Protein AF-Q7NUC3-F1 (afdb_monomer_lite)

pLDDT: mean 87.96, std 6.41, range [60.41, 96.62]

InterPro domains:
  IPR045351 Domain of unknown function DUF6531 [PF20148] (40-72)

Sequence (126 aa):
MVAVVAGTGLGLRNGSLAALGASGQLGAAAFGRGGERVYVNAGNGNLILQHQDEFLAGGLPLGLIRTYNSQGLSGALNTAGSSVHRLAEDSSDTLYAYDAARGLYVSQRSDSGADDTLRGDAQGWT

Structure (mmCIF, N/CA/C/O backbone):
data_AF-Q7NUC3-F1
#
_entry.id   AF-Q7NUC3-F1
#
loop_
_atom_site.group_PDB
_atom_site.id
_atom_site.type_symbol
_atom_site.label_atom_id
_atom_site.label_alt_id
_atom_site.label_comp_id
_atom_site.label_asym_id
_atom_site.label_entity_id
_atom_site.label_seq_id
_atom_site.pdbx_PDB_ins_code
_atom_site.Cartn_x
_atom_site.Cartn_y
_atom_site.Cartn_z
_atom_site.occupancy
_atom_site.B_iso_or_equiv
_atom_site.auth_seq_id
_atom_site.auth_comp_id
_atom_site.auth_asym_id
_atom_site.auth_atom_id
_atom_site.pdbx_PDB_model_num
ATOM 1 N N . MET A 1 1 ? 9.881 -16.671 -10.751 1.00 78.44 1 MET A N 1
ATOM 2 C CA . MET A 1 1 ? 10.941 -16.071 -9.922 1.00 78.44 1 MET A CA 1
ATOM 3 C C . MET A 1 1 ? 10.474 -14.741 -9.354 1.00 78.44 1 MET A C 1
ATOM 5 O O . MET A 1 1 ? 9.562 -14.127 -9.893 1.00 78.44 1 MET A O 1
ATOM 9 N N . VAL A 1 2 ? 11.068 -14.364 -8.225 1.00 87.44 2 VAL A N 1
ATOM 10 C CA . VAL A 1 2 ? 10.822 -13.119 -7.489 1.00 87.44 2 VAL A CA 1
ATOM 11 C C . VAL A 1 2 ? 12.043 -12.219 -7.675 1.00 87.44 2 VAL A C 1
ATOM 13 O O . VAL A 1 2 ? 13.160 -12.732 -7.775 1.00 87.44 2 VAL A O 1
ATOM 16 N N . ALA A 1 3 ? 11.841 -10.903 -7.710 1.00 89.81 3 ALA A N 1
ATOM 17 C CA . ALA A 1 3 ? 12.922 -9.932 -7.580 1.00 89.81 3 ALA A CA 1
ATOM 18 C C . ALA A 1 3 ? 12.988 -9.383 -6.154 1.00 89.81 3 ALA A C 1
ATOM 20 O O . ALA A 1 3 ? 11.968 -9.031 -5.564 1.00 89.81 3 ALA A O 1
ATOM 21 N N . VAL A 1 4 ? 14.193 -9.269 -5.613 1.00 91.75 4 VAL A N 1
ATOM 22 C CA . VAL A 1 4 ? 14.434 -8.618 -4.326 1.00 91.75 4 VAL A CA 1
ATOM 23 C C . VAL A 1 4 ? 14.965 -7.219 -4.578 1.00 91.75 4 VAL A C 1
ATOM 25 O O . VAL A 1 4 ? 15.916 -7.037 -5.336 1.00 91.75 4 VAL A O 1
ATOM 28 N N . VAL A 1 5 ? 14.347 -6.237 -3.939 1.00 93.19 5 VAL A N 1
ATOM 29 C CA . VAL A 1 5 ? 14.722 -4.822 -3.993 1.00 93.19 5 VAL A CA 1
ATOM 30 C C . VAL A 1 5 ? 14.974 -4.318 -2.576 1.00 93.19 5 VAL A C 1
ATOM 32 O O . VAL A 1 5 ? 14.622 -4.985 -1.606 1.00 93.19 5 VAL A O 1
ATOM 35 N N . ALA A 1 6 ? 15.576 -3.145 -2.436 1.00 91.12 6 ALA A N 1
ATOM 36 C CA . ALA A 1 6 ? 15.729 -2.476 -1.151 1.00 91.12 6 ALA A CA 1
ATOM 37 C C . ALA A 1 6 ? 15.196 -1.047 -1.247 1.00 91.12 6 ALA A C 1
ATOM 39 O O . ALA A 1 6 ? 15.448 -0.343 -2.223 1.00 91.12 6 ALA A O 1
ATOM 40 N N . GLY A 1 7 ? 14.461 -0.609 -0.236 1.00 87.25 7 GLY A N 1
ATOM 41 C CA . GLY A 1 7 ? 13.929 0.745 -0.148 1.00 87.25 7 GLY A CA 1
ATOM 42 C C . GLY A 1 7 ? 13.166 0.938 1.151 1.00 87.25 7 GLY A C 1
ATOM 43 O O . GLY A 1 7 ? 12.880 -0.024 1.862 1.00 87.25 7 GLY A O 1
ATOM 44 N N . THR A 1 8 ? 12.820 2.179 1.461 1.00 84.69 8 THR A N 1
ATOM 45 C CA . THR A 1 8 ? 12.089 2.520 2.691 1.00 84.69 8 THR A CA 1
ATOM 46 C C . THR A 1 8 ? 10.584 2.659 2.463 1.00 84.69 8 THR A C 1
ATOM 48 O O . THR A 1 8 ? 9.813 2.520 3.406 1.00 84.69 8 THR A O 1
ATOM 51 N N . GLY A 1 9 ? 10.156 2.898 1.220 1.00 83.25 9 GLY A N 1
ATOM 52 C CA . GLY A 1 9 ? 8.754 3.111 0.871 1.00 83.25 9 GLY A CA 1
ATOM 53 C C . GLY A 1 9 ? 7.955 1.837 0.587 1.00 83.25 9 GLY A C 1
ATOM 54 O O . GLY A 1 9 ? 8.486 0.729 0.465 1.00 83.25 9 GLY A O 1
ATOM 55 N N . LEU A 1 10 ? 6.647 2.033 0.419 1.00 84.69 10 LEU A N 1
ATOM 56 C CA . LEU A 1 10 ? 5.691 0.986 0.054 1.00 84.69 10 LEU A CA 1
ATOM 57 C C . LEU A 1 10 ? 5.665 0.700 -1.455 1.00 84.69 10 LEU A C 1
ATOM 59 O O . LEU A 1 10 ? 5.172 -0.342 -1.865 1.00 84.69 10 LEU A O 1
ATOM 63 N N . GLY A 1 11 ? 6.182 1.600 -2.293 1.00 84.38 11 GLY A N 1
ATOM 64 C CA . GLY A 1 11 ? 6.204 1.449 -3.750 1.00 84.38 11 GLY A CA 1
ATOM 65 C C . GLY A 1 11 ? 7.563 1.026 -4.318 1.00 84.38 11 GLY A C 1
ATOM 66 O O . GLY A 1 11 ? 8.588 1.067 -3.645 1.00 84.38 11 GLY A O 1
ATOM 67 N N . LEU A 1 12 ? 7.581 0.696 -5.614 1.00 84.94 12 LEU A N 1
ATOM 68 C CA . LEU A 1 12 ? 8.805 0.350 -6.356 1.00 84.94 12 LEU A CA 1
ATOM 69 C C . LEU A 1 12 ? 9.620 1.572 -6.816 1.00 84.94 12 LEU A C 1
ATOM 71 O O . LEU A 1 12 ? 10.781 1.428 -7.193 1.00 84.94 12 LEU A O 1
ATOM 75 N N . ARG A 1 13 ? 9.015 2.768 -6.798 1.00 84.12 13 ARG A N 1
ATOM 76 C CA . ARG A 1 13 ? 9.623 4.024 -7.274 1.00 84.12 13 ARG A CA 1
ATOM 77 C C . ARG A 1 13 ? 10.649 4.619 -6.303 1.00 84.12 13 ARG A C 1
ATOM 79 O O . ARG A 1 13 ? 11.582 5.271 -6.749 1.00 84.12 13 ARG A O 1
ATOM 86 N N . ASN A 1 14 ? 10.527 4.337 -5.005 1.00 80.25 14 ASN A N 1
ATOM 87 C CA . ASN A 1 14 ? 11.421 4.855 -3.958 1.00 80.25 14 ASN A CA 1
ATOM 88 C C . ASN A 1 14 ? 12.357 3.753 -3.432 1.00 80.25 14 ASN A C 1
ATOM 90 O O . ASN A 1 14 ? 12.551 3.594 -2.226 1.00 80.25 14 ASN A O 1
ATOM 94 N N . GLY A 1 15 ? 12.889 2.940 -4.345 1.00 85.56 15 GLY A N 1
ATOM 95 C CA . GLY A 1 15 ? 13.763 1.815 -4.028 1.00 85.56 15 GLY A CA 1
ATOM 96 C C . GLY A 1 15 ? 14.852 1.606 -5.073 1.00 85.56 15 GLY A C 1
ATOM 97 O O . GLY A 1 15 ? 14.903 2.277 -6.106 1.00 85.56 15 GLY A O 1
ATOM 98 N N . SER A 1 16 ? 15.723 0.638 -4.810 1.00 90.12 16 SER A N 1
ATOM 99 C CA . SER A 1 16 ? 16.888 0.305 -5.630 1.00 90.12 16 SER A CA 1
ATOM 100 C C . SER A 1 16 ? 16.532 0.004 -7.088 1.00 90.12 16 SER A C 1
ATOM 102 O O . SER A 1 16 ? 17.299 0.366 -7.975 1.00 90.12 16 SER A O 1
ATOM 104 N N . LEU A 1 17 ? 15.353 -0.571 -7.357 1.00 88.94 17 LEU A N 1
ATOM 105 C CA . LEU A 1 17 ? 14.860 -0.803 -8.720 1.00 88.94 17 LEU A CA 1
ATOM 106 C C . LEU A 1 17 ? 14.708 0.495 -9.525 1.00 88.94 17 LEU A C 1
ATOM 108 O O . LEU A 1 17 ? 15.052 0.524 -10.701 1.00 88.94 17 LEU A O 1
ATOM 112 N N . ALA A 1 18 ? 14.210 1.567 -8.912 1.00 88.31 18 ALA A N 1
ATOM 113 C CA . ALA A 1 18 ? 14.055 2.849 -9.590 1.00 88.31 18 ALA A CA 1
ATOM 114 C C . ALA A 1 18 ? 15.384 3.605 -9.720 1.00 88.31 18 ALA A C 1
ATOM 116 O O . ALA A 1 18 ? 15.625 4.240 -10.741 1.00 88.31 18 ALA A O 1
ATOM 117 N N . ALA A 1 19 ? 16.256 3.510 -8.711 1.00 89.19 19 ALA A N 1
ATOM 118 C CA . ALA A 1 19 ? 17.538 4.214 -8.697 1.00 89.19 19 ALA A CA 1
ATOM 119 C C . ALA A 1 19 ? 18.600 3.568 -9.605 1.00 89.19 19 ALA A C 1
ATOM 121 O O . ALA A 1 19 ? 19.404 4.269 -10.213 1.00 89.19 19 ALA A O 1
ATOM 122 N N . LEU A 1 20 ? 18.625 2.234 -9.679 1.00 89.25 20 LEU A N 1
ATOM 123 C CA . LEU A 1 20 ? 19.696 1.460 -10.321 1.00 89.25 20 LEU A CA 1
ATOM 124 C C . LEU A 1 20 ? 19.185 0.544 -11.446 1.00 89.25 20 LEU A C 1
ATOM 126 O O . LEU A 1 20 ? 19.965 -0.197 -12.049 1.00 89.25 20 LEU A O 1
ATOM 130 N N . GLY A 1 21 ? 17.880 0.558 -11.731 1.00 88.50 21 GLY A N 1
ATOM 131 C CA . GLY A 1 21 ? 17.273 -0.280 -12.760 1.00 88.50 21 GLY A CA 1
ATOM 132 C C . GLY A 1 21 ? 17.459 -1.772 -12.478 1.00 88.50 21 GLY A C 1
ATOM 133 O O . GLY A 1 21 ? 17.358 -2.231 -11.339 1.00 88.50 21 GLY A O 1
ATOM 134 N N . ALA A 1 22 ? 17.768 -2.540 -13.525 1.00 85.50 22 ALA A N 1
ATOM 135 C CA . ALA A 1 22 ? 17.993 -3.983 -13.420 1.00 85.50 22 ALA A CA 1
ATOM 136 C C . ALA A 1 22 ? 19.141 -4.352 -12.460 1.00 85.50 22 ALA A C 1
ATOM 138 O O . ALA A 1 22 ? 19.080 -5.403 -11.830 1.00 85.50 22 ALA A O 1
ATOM 139 N N . SER A 1 23 ? 20.144 -3.481 -12.299 1.00 89.00 23 SER A N 1
ATOM 140 C CA . SER A 1 23 ? 21.250 -3.676 -11.350 1.00 89.00 23 SER A CA 1
ATOM 141 C C . SER A 1 23 ? 20.834 -3.464 -9.890 1.00 89.00 23 SER A C 1
ATOM 143 O O . SER A 1 23 ? 21.561 -3.844 -8.978 1.00 89.00 23 SER A O 1
ATOM 145 N N . GLY A 1 24 ? 19.674 -2.844 -9.658 1.00 86.44 24 GLY A N 1
ATOM 146 C CA . GLY A 1 24 ? 19.110 -2.589 -8.335 1.00 86.44 24 GLY A CA 1
ATOM 147 C C . GLY A 1 24 ? 18.216 -3.696 -7.800 1.00 86.44 24 GLY A C 1
ATOM 148 O O . GLY A 1 24 ? 17.668 -3.546 -6.711 1.00 86.44 24 GLY A O 1
ATOM 149 N N . GLN A 1 25 ? 18.029 -4.781 -8.544 1.00 91.50 25 GLN A N 1
ATOM 150 C CA . GLN A 1 25 ? 17.252 -5.928 -8.097 1.00 91.50 25 GLN A CA 1
ATOM 151 C C . GLN A 1 25 ? 18.099 -7.197 -8.128 1.00 91.50 25 GLN A C 1
ATOM 153 O O . GLN A 1 25 ? 18.928 -7.390 -9.015 1.00 91.50 25 GLN A O 1
ATOM 158 N N . LEU A 1 26 ? 17.860 -8.089 -7.172 1.00 89.56 26 LEU A N 1
ATOM 159 C CA . LEU A 1 26 ? 18.397 -9.444 -7.196 1.00 89.56 26 LEU A CA 1
ATOM 160 C C . LEU A 1 26 ? 17.322 -10.398 -7.713 1.00 89.56 26 LEU A C 1
ATOM 162 O O . LEU A 1 26 ? 16.227 -10.466 -7.160 1.00 89.56 26 LEU A O 1
ATOM 166 N N . GLY A 1 27 ? 17.645 -11.151 -8.764 1.00 88.00 27 GLY A N 1
ATOM 167 C CA . GLY A 1 27 ? 16.701 -12.041 -9.439 1.00 88.00 27 GLY A CA 1
ATOM 168 C C . GLY A 1 27 ? 15.867 -11.339 -10.514 1.00 88.00 27 GLY A C 1
ATOM 169 O O . GLY A 1 27 ? 16.148 -10.214 -10.922 1.00 88.00 27 GLY A O 1
ATOM 170 N N . ALA A 1 28 ? 14.843 -12.038 -11.001 1.00 83.75 28 ALA A N 1
ATOM 171 C CA . ALA A 1 28 ? 13.945 -11.552 -12.042 1.00 83.75 28 ALA A CA 1
ATOM 172 C C . ALA A 1 28 ? 12.505 -11.572 -11.532 1.00 83.75 28 ALA A C 1
ATOM 174 O O . ALA A 1 28 ? 12.022 -12.608 -11.066 1.00 83.75 28 ALA A O 1
ATOM 175 N N . ALA A 1 29 ? 11.817 -10.439 -11.666 1.00 78.88 29 ALA A N 1
ATOM 176 C CA . ALA A 1 29 ? 10.431 -10.251 -11.255 1.00 78.88 29 ALA A CA 1
ATOM 177 C C . ALA A 1 29 ? 9.454 -10.909 -12.242 1.00 78.88 29 ALA A C 1
ATOM 179 O O . ALA A 1 29 ? 8.560 -10.251 -12.745 1.00 78.88 29 ALA A O 1
ATOM 180 N N . ALA A 1 30 ? 9.644 -12.179 -12.581 1.00 80.38 30 ALA A N 1
ATOM 181 C CA . ALA A 1 30 ? 8.787 -12.906 -13.513 1.00 80.38 30 ALA A CA 1
ATOM 182 C C . ALA A 1 30 ? 8.195 -14.109 -12.788 1.00 80.38 30 ALA A C 1
ATOM 184 O O . ALA A 1 30 ? 8.858 -15.141 -12.660 1.00 80.38 30 ALA A O 1
ATOM 185 N N . PHE A 1 31 ? 6.982 -13.979 -12.264 1.00 69.75 31 PHE A N 1
ATOM 186 C CA . PHE A 1 31 ? 6.283 -15.049 -11.564 1.00 69.75 31 PHE A CA 1
ATOM 187 C C . PHE A 1 31 ? 5.191 -15.651 -12.454 1.00 69.75 31 PHE A C 1
ATOM 189 O O . PHE A 1 31 ? 4.416 -14.945 -13.090 1.00 69.75 31 PHE A O 1
ATOM 196 N N . GLY A 1 32 ? 5.156 -16.984 -12.519 1.00 66.44 32 GLY A N 1
ATOM 197 C CA . GLY A 1 32 ? 4.179 -17.713 -13.327 1.00 66.44 32 GLY A CA 1
ATOM 198 C C . GLY A 1 32 ? 4.310 -17.514 -14.845 1.00 66.44 32 GLY A C 1
ATOM 199 O O . GLY A 1 32 ? 5.240 -16.889 -15.351 1.00 66.44 32 GLY A O 1
ATOM 200 N N . ARG A 1 33 ? 3.362 -18.100 -15.589 1.00 60.41 33 ARG A N 1
ATOM 201 C CA . ARG A 1 33 ? 3.202 -17.926 -17.048 1.00 60.41 33 ARG A CA 1
ATOM 202 C C . ARG A 1 33 ? 2.249 -16.773 -17.411 1.00 60.41 33 ARG A C 1
ATOM 204 O O . ARG A 1 33 ? 2.057 -16.510 -18.590 1.00 60.41 33 ARG A O 1
ATOM 211 N N . GLY A 1 34 ? 1.656 -16.110 -16.412 1.00 70.25 34 GLY A N 1
ATOM 212 C CA . GLY A 1 34 ? 0.618 -15.083 -16.568 1.00 70.25 34 GLY A CA 1
ATOM 213 C C . GLY A 1 34 ? 1.124 -13.637 -16.615 1.00 70.25 34 GLY A C 1
ATOM 214 O O . GLY A 1 34 ? 0.317 -12.721 -16.556 1.00 70.25 34 GLY A O 1
ATOM 215 N N . GLY A 1 35 ? 2.440 -13.404 -16.686 1.00 77.38 35 GLY A N 1
ATOM 216 C CA . GLY A 1 35 ? 2.996 -12.042 -16.751 1.00 77.38 35 GLY A CA 1
ATOM 217 C C . GLY A 1 35 ? 2.971 -11.277 -15.422 1.00 77.38 35 GLY A C 1
ATOM 218 O O . GLY A 1 35 ? 3.097 -10.053 -15.410 1.00 77.38 35 GLY A O 1
ATOM 219 N N . GLU A 1 36 ? 2.814 -11.977 -14.298 1.00 87.81 36 GLU A N 1
ATOM 220 C CA . GLU A 1 36 ? 2.861 -11.376 -12.968 1.00 87.81 36 GLU A CA 1
ATOM 221 C C . GLU A 1 36 ? 4.304 -11.045 -12.583 1.00 87.81 36 GLU A C 1
ATOM 223 O O . GLU A 1 36 ? 5.234 -11.831 -12.787 1.00 87.81 36 GLU A O 1
ATOM 228 N N . ARG A 1 37 ? 4.500 -9.874 -11.984 1.00 90.88 37 ARG A N 1
ATOM 229 C CA . ARG A 1 37 ? 5.791 -9.424 -11.477 1.00 90.88 37 ARG A CA 1
ATOM 230 C C . ARG A 1 37 ? 5.742 -9.349 -9.969 1.00 90.88 37 ARG A C 1
ATOM 232 O O . ARG A 1 37 ? 4.908 -8.640 -9.417 1.00 90.88 37 ARG A O 1
ATOM 239 N N . VAL A 1 38 ? 6.631 -10.084 -9.312 1.00 92.44 38 VAL A N 1
ATOM 240 C CA . VAL A 1 38 ? 6.659 -10.198 -7.851 1.00 92.44 38 VAL A CA 1
ATOM 241 C C . VAL A 1 38 ? 7.952 -9.604 -7.325 1.00 92.44 38 VAL A C 1
ATOM 243 O O . VAL A 1 38 ? 9.042 -10.006 -7.744 1.00 92.44 38 VAL A O 1
ATOM 246 N N . TYR A 1 39 ? 7.808 -8.673 -6.389 1.00 93.38 39 TYR A N 1
ATOM 247 C CA . TYR A 1 39 ? 8.897 -7.960 -5.745 1.00 93.38 39 TYR A CA 1
ATOM 248 C C . TYR A 1 39 ? 8.801 -8.106 -4.232 1.00 93.38 39 TYR A C 1
ATOM 250 O O . TYR A 1 39 ? 7.727 -7.937 -3.661 1.00 93.38 39 TYR A O 1
ATOM 258 N N . VAL A 1 40 ? 9.932 -8.361 -3.585 1.00 93.50 40 VAL A N 1
ATOM 259 C CA . VAL A 1 40 ? 10.064 -8.287 -2.127 1.00 93.50 40 VAL A CA 1
ATOM 260 C C . VAL A 1 40 ? 11.052 -7.184 -1.795 1.00 93.50 40 VAL A C 1
ATOM 262 O O . VAL A 1 40 ? 12.176 -7.185 -2.297 1.00 93.50 40 VAL A O 1
ATOM 265 N N . ASN A 1 41 ? 10.648 -6.247 -0.946 1.00 93.06 41 ASN A N 1
ATOM 266 C CA . ASN A 1 41 ? 11.542 -5.233 -0.420 1.00 93.06 41 ASN A CA 1
ATOM 267 C C . ASN A 1 41 ? 12.233 -5.758 0.847 1.00 93.06 41 ASN A C 1
ATOM 269 O O . ASN A 1 41 ? 11.611 -5.898 1.896 1.00 93.06 41 ASN A O 1
ATOM 273 N N . ALA A 1 42 ? 13.535 -6.024 0.762 1.00 92.69 42 ALA A N 1
ATOM 274 C CA . ALA A 1 42 ? 14.338 -6.508 1.882 1.00 92.69 42 ALA A CA 1
ATOM 275 C C . ALA A 1 42 ? 14.494 -5.476 3.016 1.00 92.69 42 ALA A C 1
ATOM 277 O O . ALA A 1 42 ? 14.833 -5.853 4.133 1.00 92.69 42 ALA A O 1
ATOM 278 N N . GLY A 1 43 ? 14.253 -4.189 2.744 1.00 90.25 43 GLY A N 1
ATOM 279 C CA . GLY A 1 43 ? 14.371 -3.112 3.729 1.00 90.25 43 GLY A CA 1
ATOM 280 C C . GLY A 1 43 ? 13.204 -3.033 4.717 1.00 90.25 43 GLY A C 1
ATOM 281 O O . GLY A 1 43 ? 13.410 -2.629 5.857 1.00 90.25 43 GLY A O 1
ATOM 282 N N . ASN A 1 44 ? 11.991 -3.421 4.308 1.00 88.75 44 ASN A N 1
ATOM 283 C CA . ASN A 1 44 ? 10.781 -3.316 5.140 1.00 88.75 44 ASN A CA 1
ATOM 284 C C . ASN A 1 44 ? 9.857 -4.547 5.084 1.00 88.75 44 ASN A C 1
ATOM 286 O O . ASN A 1 44 ? 8.806 -4.560 5.724 1.00 88.75 44 AS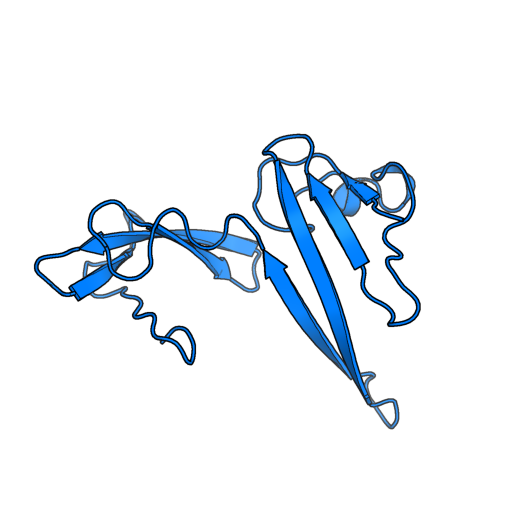N A O 1
ATOM 290 N N . GLY A 1 45 ? 10.236 -5.585 4.336 1.00 90.56 45 GLY A N 1
ATOM 291 C CA . GLY A 1 45 ? 9.469 -6.820 4.185 1.00 90.56 45 GLY A CA 1
ATOM 292 C C . GLY A 1 45 ? 8.254 -6.710 3.262 1.00 90.56 45 GLY A C 1
ATOM 293 O O . GLY A 1 45 ? 7.500 -7.676 3.165 1.00 90.56 45 GLY A O 1
ATOM 294 N N . ASN A 1 46 ? 8.045 -5.579 2.579 1.00 91.88 46 ASN A N 1
ATOM 295 C CA . ASN A 1 46 ? 6.878 -5.410 1.723 1.00 91.88 46 ASN A CA 1
ATOM 296 C C . ASN A 1 46 ? 6.915 -6.344 0.500 1.00 91.88 46 ASN A C 1
ATOM 298 O O . ASN A 1 46 ? 7.887 -6.345 -0.260 1.00 91.88 46 ASN A O 1
ATOM 302 N N . LEU A 1 47 ? 5.830 -7.082 0.274 1.00 92.31 47 LEU A N 1
ATOM 303 C CA . LEU A 1 47 ? 5.566 -7.854 -0.934 1.00 92.31 47 LEU A CA 1
ATOM 304 C C . LEU A 1 47 ? 4.661 -7.057 -1.884 1.00 92.31 47 LEU A C 1
ATOM 306 O O . LEU A 1 47 ? 3.542 -6.675 -1.531 1.00 92.31 47 LEU A O 1
ATOM 310 N N . ILE A 1 48 ? 5.140 -6.853 -3.111 1.00 91.88 48 ILE A N 1
ATOM 311 C CA . ILE A 1 48 ? 4.427 -6.147 -4.178 1.00 91.88 48 ILE A CA 1
ATOM 312 C C . ILE A 1 48 ? 4.233 -7.105 -5.351 1.00 91.88 48 ILE A C 1
ATOM 314 O O . ILE A 1 48 ? 5.201 -7.673 -5.862 1.00 91.88 48 ILE A O 1
ATOM 318 N N . LEU A 1 49 ? 2.990 -7.259 -5.805 1.00 91.88 49 LEU A N 1
ATOM 319 C CA . LEU A 1 49 ? 2.653 -8.028 -7.001 1.00 91.88 49 LEU A CA 1
ATOM 320 C C . LEU A 1 49 ? 2.045 -7.098 -8.039 1.00 91.88 49 LEU A C 1
ATOM 322 O O . LEU A 1 49 ? 1.139 -6.337 -7.718 1.00 91.88 49 LEU A O 1
ATOM 326 N N . GLN A 1 50 ? 2.513 -7.178 -9.278 1.00 91.69 50 GLN A N 1
ATOM 327 C CA . GLN A 1 50 ? 1.918 -6.475 -10.407 1.00 91.69 50 GLN A CA 1
ATOM 328 C C . GLN A 1 50 ? 1.436 -7.472 -11.445 1.00 91.69 50 GLN A C 1
ATOM 330 O O . 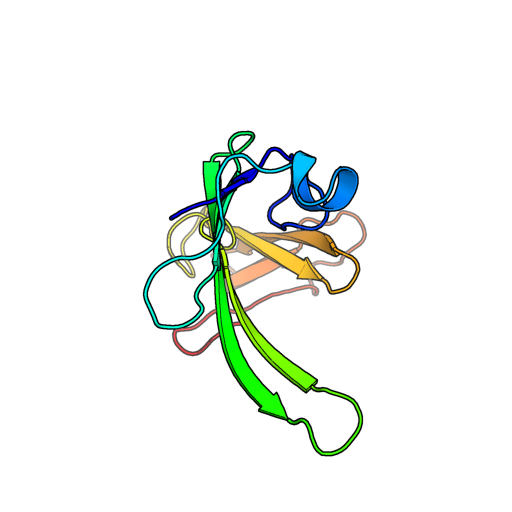GLN A 1 50 ? 2.184 -8.364 -11.832 1.00 91.69 50 GLN A O 1
ATOM 335 N N . HIS A 1 51 ? 0.230 -7.277 -11.949 1.00 90.69 51 HIS A N 1
ATOM 336 C CA . HIS A 1 51 ? -0.304 -8.035 -13.069 1.00 90.69 51 HIS A CA 1
ATOM 337 C C . HIS A 1 51 ? -0.837 -7.059 -14.113 1.00 90.69 51 HIS A C 1
ATOM 339 O O . HIS A 1 51 ? -1.466 -6.061 -13.762 1.00 90.69 51 HIS A O 1
ATOM 345 N N . GLN A 1 52 ? -0.516 -7.306 -15.380 1.00 88.19 52 GLN A N 1
ATOM 346 C CA . GLN A 1 52 ? -1.057 -6.531 -16.487 1.00 88.19 52 GLN A CA 1
ATOM 347 C C . GLN A 1 52 ? -2.271 -7.269 -17.038 1.00 88.19 52 GLN A C 1
ATOM 349 O O . GLN A 1 52 ? -2.122 -8.357 -17.588 1.00 88.19 52 GLN A O 1
ATOM 354 N N . ASP A 1 53 ? -3.444 -6.664 -16.892 1.00 85.81 53 ASP A N 1
ATOM 355 C CA . ASP A 1 53 ? -4.708 -7.273 -17.305 1.00 85.81 53 ASP A CA 1
ATOM 356 C C . ASP A 1 53 ? -4.962 -7.053 -18.794 1.00 85.81 53 ASP A C 1
ATOM 358 O O . ASP A 1 53 ? -5.272 -7.979 -1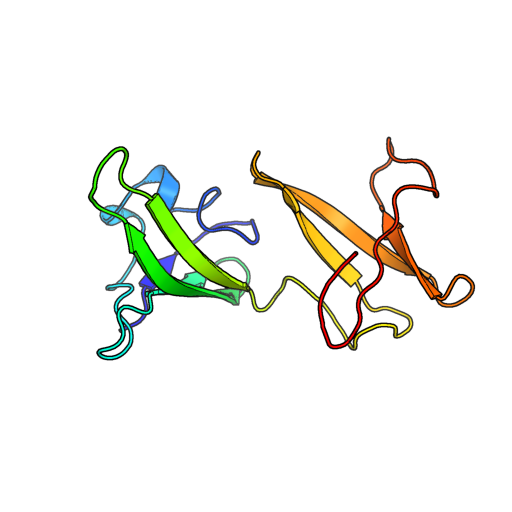9.538 1.00 85.81 53 ASP A O 1
ATOM 362 N N . GLU A 1 54 ? -4.817 -5.802 -19.229 1.00 86.75 54 GLU A N 1
ATOM 363 C CA . GLU A 1 54 ? -5.171 -5.370 -20.573 1.00 86.75 54 GLU A CA 1
ATOM 364 C C . GLU A 1 54 ? -4.054 -4.530 -21.180 1.00 86.75 54 GLU A C 1
ATOM 366 O O . GLU A 1 54 ? -3.300 -3.830 -20.491 1.00 86.75 54 GLU A O 1
ATOM 371 N N . PHE A 1 55 ? -3.952 -4.608 -22.502 1.00 87.81 55 PHE A N 1
ATOM 372 C CA . PHE A 1 55 ? -3.029 -3.812 -23.289 1.00 87.81 55 PHE A CA 1
ATOM 373 C C . PHE A 1 55 ? -3.705 -3.371 -24.581 1.00 87.81 55 PHE A C 1
ATOM 375 O O . PHE A 1 55 ? -4.110 -4.204 -25.393 1.00 87.81 55 PHE A O 1
ATOM 382 N N . LEU A 1 56 ? -3.802 -2.061 -24.785 1.00 88.69 56 LEU A N 1
ATOM 383 C CA . LEU A 1 56 ? -4.302 -1.476 -26.019 1.00 88.69 56 LEU A CA 1
ATOM 384 C C . LEU A 1 56 ? -3.134 -0.893 -26.815 1.00 88.69 56 LEU A C 1
ATOM 386 O O . LEU A 1 56 ? -2.456 0.019 -26.350 1.00 88.69 56 LEU A O 1
ATOM 390 N N . ALA A 1 57 ? -2.927 -1.410 -28.029 1.00 85.75 57 ALA A N 1
ATOM 391 C CA . ALA A 1 57 ? -1.815 -1.035 -28.910 1.00 85.75 57 ALA A CA 1
ATOM 392 C C . ALA A 1 57 ? -2.225 -0.157 -30.112 1.00 85.75 57 ALA A C 1
ATOM 394 O O . ALA A 1 57 ? -1.375 0.247 -30.900 1.00 85.75 57 ALA A O 1
ATOM 395 N N . GLY A 1 58 ? -3.520 0.132 -30.283 1.00 80.75 58 GLY A N 1
ATOM 396 C CA . GLY A 1 58 ? -4.072 0.853 -31.441 1.00 80.75 58 GLY A CA 1
ATOM 397 C C . GLY A 1 58 ? -3.969 2.382 -31.362 1.00 80.75 58 GLY A C 1
ATOM 398 O O . GLY A 1 58 ? -4.930 3.063 -31.705 1.00 80.75 58 GLY A O 1
ATOM 399 N N . GLY A 1 59 ? -2.855 2.922 -30.858 1.00 82.31 59 GLY A N 1
ATOM 400 C CA . GLY A 1 59 ? -2.674 4.350 -30.569 1.00 82.31 59 GLY A CA 1
ATOM 401 C C . GLY A 1 59 ? -1.546 4.583 -29.561 1.00 82.31 59 GLY A C 1
ATOM 402 O O . GLY A 1 59 ? -0.515 3.917 -29.630 1.00 82.31 59 GLY A O 1
ATOM 403 N N . LEU A 1 60 ? -1.737 5.500 -28.602 1.00 85.75 60 LEU A N 1
ATOM 404 C CA . LEU A 1 60 ? -0.858 5.565 -27.429 1.00 85.75 60 LEU A CA 1
ATOM 405 C C . LEU A 1 60 ? -0.973 4.225 -26.677 1.00 85.75 60 LEU A C 1
ATOM 407 O O . LEU A 1 60 ? -2.095 3.845 -26.336 1.00 85.75 60 LEU A O 1
ATOM 411 N N . PRO A 1 61 ? 0.128 3.492 -26.437 1.00 81.81 61 PRO A N 1
ATOM 412 C CA . PRO A 1 61 ? 0.056 2.216 -25.744 1.00 81.81 61 PRO A CA 1
ATOM 413 C C . PRO A 1 61 ? -0.434 2.432 -24.311 1.00 81.81 61 PRO A C 1
ATOM 415 O O . PRO A 1 61 ? 0.207 3.133 -23.527 1.00 81.81 61 PRO A O 1
ATOM 418 N N . LEU A 1 62 ? -1.568 1.819 -23.973 1.00 85.19 62 LEU A N 1
ATOM 419 C CA . LEU A 1 62 ? -2.158 1.863 -22.636 1.00 85.19 62 LEU A CA 1
ATOM 420 C C . LEU A 1 62 ? -2.170 0.457 -22.046 1.00 85.19 62 LEU A C 1
ATOM 422 O O . LEU A 1 62 ? -2.567 -0.498 -22.712 1.00 85.19 62 LEU A O 1
ATOM 426 N N . GLY A 1 63 ? -1.731 0.333 -20.796 1.00 87.00 63 GLY A N 1
ATOM 427 C CA . GLY A 1 63 ? -1.751 -0.921 -20.054 1.00 87.00 63 GLY A CA 1
ATOM 428 C C . GLY A 1 63 ? -2.501 -0.759 -18.741 1.00 87.00 63 GLY A C 1
ATOM 429 O O . GLY A 1 63 ? -2.174 0.135 -17.961 1.00 87.00 63 GLY A O 1
ATOM 430 N N . LEU A 1 64 ? -3.472 -1.635 -18.482 1.00 88.06 64 LEU A N 1
ATOM 431 C CA . LEU A 1 64 ? -4.114 -1.725 -17.175 1.00 88.06 64 LEU A CA 1
ATOM 432 C C . LEU A 1 64 ? -3.266 -2.628 -16.280 1.00 88.06 64 LEU A C 1
ATOM 434 O O . LEU A 1 64 ? -3.093 -3.811 -16.573 1.00 88.06 64 LEU A O 1
ATOM 438 N N . ILE A 1 65 ? -2.715 -2.065 -15.204 1.00 87.81 65 ILE A N 1
ATOM 439 C CA . ILE A 1 65 ? -1.869 -2.794 -14.256 1.00 87.81 65 ILE A CA 1
ATOM 440 C C . ILE A 1 65 ? -2.546 -2.802 -12.891 1.00 87.81 65 ILE A C 1
ATOM 442 O O . ILE A 1 65 ? -2.694 -1.757 -12.257 1.00 87.81 65 ILE A O 1
ATOM 446 N N . ARG A 1 66 ? -2.875 -3.994 -12.395 1.00 88.44 66 ARG A N 1
ATOM 447 C CA . ARG A 1 66 ? -3.243 -4.195 -10.992 1.00 88.44 66 ARG A CA 1
ATOM 448 C C . ARG A 1 66 ? -1.984 -4.361 -10.161 1.00 88.44 66 ARG A C 1
ATOM 450 O O . ARG A 1 66 ? -1.096 -5.129 -10.523 1.00 88.44 66 ARG A O 1
ATOM 457 N N . THR A 1 67 ? -1.910 -3.642 -9.043 1.00 88.81 67 THR A N 1
ATOM 458 C CA . THR A 1 67 ? -0.817 -3.764 -8.075 1.00 88.81 67 THR A CA 1
ATOM 459 C C . THR A 1 67 ? -1.385 -4.131 -6.709 1.00 88.81 67 THR A C 1
ATOM 461 O O . THR A 1 67 ? -2.211 -3.401 -6.173 1.00 88.81 67 THR A O 1
ATOM 464 N N . TYR A 1 68 ? -0.929 -5.244 -6.142 1.00 89.62 68 TYR A N 1
ATOM 465 C CA . TYR A 1 68 ? -1.192 -5.624 -4.756 1.00 89.62 68 TYR A CA 1
ATOM 466 C C . TYR A 1 68 ? 0.014 -5.271 -3.885 1.00 89.62 68 TYR A C 1
ATOM 468 O O . TYR A 1 68 ? 1.159 -5.467 -4.300 1.00 89.62 68 TYR A O 1
ATOM 476 N N . ASN A 1 69 ? -0.249 -4.774 -2.677 1.00 90.38 69 ASN A N 1
ATOM 477 C CA . ASN A 1 69 ? 0.758 -4.368 -1.706 1.00 90.38 69 ASN A CA 1
ATOM 478 C C . ASN A 1 69 ? 0.397 -4.916 -0.323 1.00 90.38 69 ASN A C 1
ATOM 480 O O . ASN A 1 69 ? -0.663 -4.595 0.215 1.00 90.38 69 ASN A O 1
ATOM 484 N N . SER A 1 70 ? 1.289 -5.722 0.252 1.00 91.25 70 SER A N 1
ATOM 485 C CA . SER A 1 70 ? 1.044 -6.384 1.538 1.00 91.25 70 SER A CA 1
ATOM 486 C C . SER A 1 70 ? 0.958 -5.443 2.743 1.00 91.25 70 SER A C 1
ATOM 488 O O . SER A 1 70 ? 0.416 -5.833 3.770 1.00 91.25 70 SER A O 1
ATOM 490 N N . GLN A 1 71 ? 1.481 -4.221 2.632 1.00 90.44 71 GLN A N 1
ATOM 491 C CA . GLN A 1 71 ? 1.547 -3.243 3.722 1.00 90.44 71 GLN A CA 1
ATOM 492 C C . GLN A 1 71 ? 0.642 -2.020 3.488 1.00 90.44 71 GLN A C 1
ATOM 494 O O . GLN A 1 71 ? 0.746 -1.032 4.208 1.00 90.44 71 GLN A O 1
ATOM 499 N N . GLY A 1 72 ? -0.263 -2.073 2.501 1.00 88.69 72 GLY A N 1
ATOM 500 C CA . GLY A 1 72 ? -1.225 -0.993 2.244 1.00 88.69 72 GLY A CA 1
ATOM 501 C C . GLY A 1 72 ? -2.299 -0.845 3.332 1.00 88.69 72 GLY A C 1
ATOM 502 O O . GLY A 1 72 ? -2.704 0.271 3.635 1.00 88.69 72 GLY A O 1
ATOM 503 N N . LEU A 1 73 ? -2.725 -1.952 3.948 1.00 92.25 73 LEU A N 1
ATOM 504 C CA . LEU A 1 73 ? -3.593 -1.995 5.131 1.00 92.25 73 LEU A CA 1
ATOM 505 C C . LEU A 1 73 ? -2.855 -2.7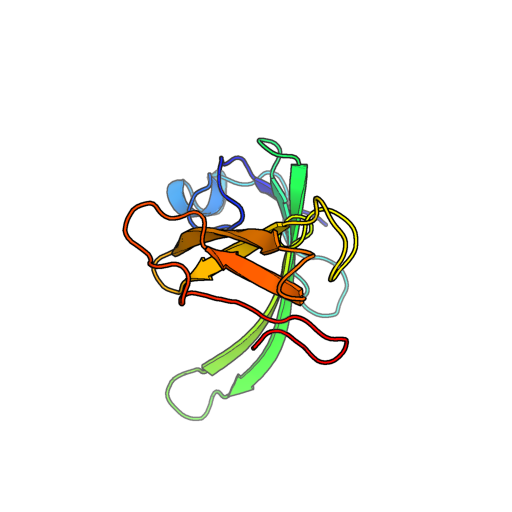64 6.229 1.00 92.25 73 LEU A C 1
ATOM 507 O O . LEU A 1 73 ? -2.425 -3.895 6.011 1.00 92.25 73 LEU A O 1
ATOM 511 N N . SER A 1 74 ? -2.741 -2.165 7.409 1.00 92.12 74 SER A N 1
ATOM 512 C CA . SER A 1 74 ? -2.230 -2.810 8.613 1.00 92.12 74 SER A CA 1
ATOM 513 C C . SER A 1 74 ? -3.380 -3.107 9.572 1.00 92.12 74 SER A C 1
ATOM 515 O O . SER A 1 74 ? -4.188 -2.230 9.879 1.00 92.12 74 SER A O 1
ATOM 517 N N . GLY A 1 75 ? -3.452 -4.347 10.059 1.00 92.19 75 GLY A N 1
ATOM 518 C CA . GLY A 1 75 ? -4.542 -4.827 10.910 1.00 92.19 75 GLY A CA 1
ATOM 519 C C . GLY A 1 75 ? -5.786 -5.270 10.129 1.00 92.19 75 GLY A C 1
ATOM 520 O O . GLY A 1 75 ? -5.741 -5.500 8.922 1.00 92.19 75 GLY A O 1
ATOM 521 N N . ALA A 1 76 ? -6.902 -5.438 10.842 1.00 92.75 76 ALA A N 1
ATOM 522 C CA . ALA A 1 76 ? -8.180 -5.822 10.248 1.00 92.75 76 ALA A CA 1
ATOM 523 C C . ALA A 1 76 ? -8.956 -4.587 9.766 1.00 92.75 76 ALA A C 1
ATOM 525 O O . ALA A 1 76 ? -9.007 -3.574 10.466 1.00 92.75 76 ALA A O 1
ATOM 526 N N . LEU A 1 77 ? -9.583 -4.690 8.591 1.00 93.56 77 LEU A N 1
ATOM 527 C CA . LEU A 1 77 ? -10.394 -3.618 8.013 1.00 93.56 77 LEU A CA 1
ATOM 528 C C . LEU A 1 77 ? -11.439 -3.115 9.023 1.00 93.56 77 LEU A C 1
ATOM 530 O O . LEU A 1 77 ? -12.090 -3.910 9.704 1.00 93.56 77 LEU A O 1
ATOM 534 N N . ASN A 1 78 ? -11.594 -1.795 9.110 1.00 95.00 78 ASN A N 1
ATOM 535 C CA . ASN A 1 78 ? -12.567 -1.108 9.961 1.00 95.00 78 ASN A CA 1
ATOM 536 C C . ASN A 1 78 ? -12.505 -1.509 11.448 1.00 95.00 78 ASN A C 1
ATOM 538 O O . ASN A 1 78 ? -13.515 -1.513 12.153 1.00 95.00 78 ASN A O 1
ATOM 542 N N . THR A 1 79 ? -11.315 -1.861 11.938 1.00 96.25 79 THR A N 1
ATOM 543 C CA . THR A 1 79 ? -11.088 -2.247 13.337 1.00 96.25 79 THR A CA 1
ATOM 544 C C . THR A 1 79 ? -10.198 -1.225 14.038 1.00 96.25 79 THR A C 1
ATOM 546 O O . THR A 1 79 ? -9.277 -0.670 13.436 1.00 96.25 79 THR A O 1
ATOM 549 N N . ALA A 1 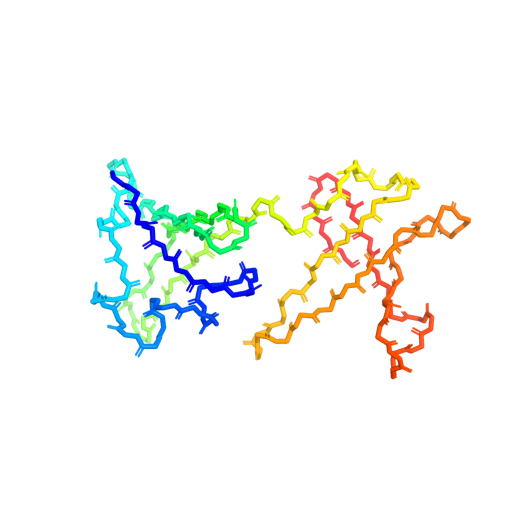80 ? -10.449 -0.968 15.325 1.00 95.81 80 ALA A N 1
ATOM 550 C CA . ALA A 1 80 ? -9.614 -0.083 16.137 1.00 95.81 80 ALA A CA 1
ATOM 551 C C . ALA A 1 80 ? -8.135 -0.506 16.083 1.00 95.81 80 ALA A C 1
ATOM 553 O O . ALA A 1 80 ? -7.813 -1.685 16.228 1.00 95.81 80 ALA A O 1
ATOM 554 N N . GLY A 1 81 ? -7.244 0.462 15.857 1.00 94.75 81 GLY A N 1
ATOM 555 C CA . GLY A 1 81 ? -5.807 0.221 15.693 1.00 94.75 81 GLY A CA 1
ATOM 556 C C . GLY A 1 81 ? -5.376 -0.183 14.279 1.00 94.75 81 GLY A C 1
ATOM 557 O O . GLY A 1 81 ? -4.176 -0.284 14.038 1.00 94.75 81 GLY A O 1
ATOM 558 N N . SER A 1 82 ? -6.310 -0.382 13.343 1.00 95.69 82 SER A N 1
ATOM 559 C CA . SER A 1 82 ? -5.959 -0.551 11.930 1.00 95.69 82 SER A CA 1
ATOM 560 C C . SER A 1 82 ? -5.582 0.777 11.275 1.00 95.69 82 SER A C 1
ATOM 562 O O . SER A 1 82 ? -6.039 1.852 11.681 1.00 95.69 82 SER A O 1
ATOM 564 N N . SER A 1 83 ? -4.750 0.701 10.241 1.00 94.81 83 SER A N 1
ATOM 565 C CA . SER A 1 83 ? -4.304 1.865 9.481 1.00 94.81 83 SER A CA 1
ATOM 566 C C . SER A 1 83 ? -4.120 1.547 8.004 1.00 94.81 83 SER A C 1
ATOM 568 O O . SER A 1 83 ? -3.890 0.401 7.626 1.00 94.81 83 SER A O 1
ATOM 570 N N . VAL A 1 84 ? -4.222 2.571 7.164 1.00 94.44 84 VAL A N 1
ATOM 571 C CA . VAL A 1 84 ? -4.119 2.459 5.708 1.00 94.44 84 VAL A CA 1
ATOM 572 C C . VAL A 1 84 ? -3.103 3.459 5.201 1.00 94.44 84 VAL A C 1
ATOM 574 O O . VAL A 1 84 ? -3.131 4.625 5.585 1.00 94.44 84 VAL A O 1
ATOM 577 N N . HIS A 1 85 ? -2.232 3.011 4.311 1.00 91.81 85 HIS A N 1
ATOM 578 C CA . HIS A 1 85 ? -1.335 3.873 3.563 1.00 91.81 85 HIS A CA 1
ATOM 579 C C . HIS A 1 85 ? -1.892 4.101 2.161 1.00 91.81 85 HIS A C 1
ATOM 581 O O . HIS A 1 85 ? -2.088 3.156 1.391 1.00 91.81 85 HIS A O 1
ATOM 587 N N . ARG A 1 86 ? -2.130 5.365 1.812 1.00 89.00 86 ARG A N 1
ATOM 588 C CA . ARG A 1 86 ? -2.487 5.770 0.453 1.00 89.00 86 ARG A CA 1
ATOM 589 C C . ARG A 1 86 ? -1.256 6.353 -0.223 1.00 89.00 86 ARG A C 1
ATOM 591 O O . ARG A 1 86 ? -0.808 7.436 0.142 1.00 89.00 86 ARG A O 1
ATOM 598 N N . LEU A 1 87 ? -0.773 5.658 -1.249 1.00 85.50 87 LEU A N 1
ATOM 599 C CA . LEU A 1 87 ? 0.250 6.173 -2.150 1.00 85.50 87 LEU A CA 1
ATOM 600 C C . LEU A 1 87 ? -0.431 6.904 -3.313 1.00 85.50 87 LEU A C 1
ATOM 602 O O . LEU A 1 87 ? -1.174 6.287 -4.079 1.00 85.50 87 LEU A O 1
ATOM 606 N N . ALA A 1 88 ? -0.207 8.207 -3.435 1.00 83.62 88 ALA A N 1
ATOM 607 C CA . ALA A 1 88 ? -0.713 8.992 -4.553 1.00 83.62 88 ALA A CA 1
ATOM 608 C C . ALA A 1 88 ? 0.161 8.817 -5.811 1.00 83.62 88 ALA A C 1
ATOM 610 O O . ALA A 1 88 ? 1.214 8.175 -5.790 1.00 83.62 88 ALA A O 1
ATOM 611 N N . GLU A 1 89 ? -0.287 9.375 -6.939 1.00 78.38 89 GLU A N 1
ATOM 612 C CA . GLU A 1 89 ? 0.411 9.268 -8.230 1.00 78.38 89 GLU A CA 1
ATOM 613 C C . GLU A 1 89 ? 1.817 9.890 -8.195 1.00 78.38 89 GLU A C 1
ATOM 615 O O . GLU A 1 89 ? 2.760 9.358 -8.787 1.00 78.38 89 GLU A O 1
ATOM 620 N N . ASP A 1 90 ? 1.981 10.960 -7.419 1.00 79.06 90 ASP A N 1
ATOM 621 C CA . ASP A 1 90 ? 3.263 11.618 -7.152 1.00 79.06 90 ASP A CA 1
ATOM 622 C C . ASP A 1 90 ? 4.159 10.838 -6.170 1.00 79.06 90 ASP A C 1
ATOM 624 O O . ASP A 1 90 ? 5.230 11.305 -5.791 1.00 79.06 90 ASP A O 1
ATOM 628 N N . SER A 1 91 ? 3.755 9.621 -5.786 1.00 76.31 91 SER A N 1
ATOM 629 C CA . SER A 1 91 ? 4.423 8.766 -4.798 1.00 76.31 91 SER A CA 1
ATOM 630 C C . SER A 1 91 ? 4.471 9.346 -3.381 1.00 76.31 91 SER A C 1
ATOM 632 O O . SER A 1 91 ? 5.236 8.842 -2.553 1.00 76.31 91 SER A O 1
ATOM 634 N N . SER A 1 92 ? 3.656 10.359 -3.072 1.00 83.44 92 SER A N 1
ATOM 635 C CA . SER A 1 92 ? 3.426 10.769 -1.689 1.00 83.44 92 SER A CA 1
ATOM 636 C C . SER A 1 92 ? 2.632 9.693 -0.949 1.00 83.44 92 SER A C 1
ATOM 638 O O . SER A 1 92 ? 1.681 9.119 -1.480 1.00 83.44 92 SER A O 1
ATOM 640 N N . ASP A 1 93 ? 3.058 9.385 0.274 1.00 86.25 93 ASP A N 1
ATOM 641 C CA . ASP A 1 93 ? 2.416 8.404 1.143 1.00 86.25 93 ASP A CA 1
ATOM 642 C C . ASP A 1 93 ? 1.670 9.127 2.266 1.00 86.25 93 ASP A C 1
ATOM 644 O O . ASP A 1 93 ? 2.255 9.928 2.998 1.00 86.25 93 ASP A O 1
ATOM 648 N N . THR A 1 94 ? 0.373 8.862 2.392 1.00 90.75 94 THR A N 1
ATOM 649 C CA . THR A 1 94 ? -0.458 9.373 3.485 1.00 90.75 94 THR A CA 1
ATOM 650 C C . THR A 1 94 ? -0.943 8.219 4.344 1.00 90.75 94 THR A C 1
ATOM 652 O O . THR A 1 94 ? -1.641 7.328 3.859 1.00 90.75 94 THR A O 1
ATOM 655 N N . LEU A 1 95 ? -0.626 8.280 5.636 1.00 92.19 95 LEU A N 1
ATOM 656 C CA . LEU A 1 95 ? -1.161 7.371 6.639 1.00 92.19 95 LEU A CA 1
ATOM 657 C C . LEU A 1 95 ? -2.540 7.846 7.100 1.00 92.19 95 LEU A C 1
ATOM 659 O O . LEU A 1 95 ? -2.697 8.980 7.551 1.00 92.19 95 LEU A O 1
ATOM 663 N N . TYR A 1 96 ? -3.510 6.945 7.060 1.00 95.31 96 TYR A N 1
ATOM 664 C CA . TYR A 1 96 ? -4.818 7.113 7.666 1.00 95.31 96 TYR A CA 1
ATOM 665 C C . TYR A 1 96 ? -4.974 6.118 8.818 1.00 95.31 96 TYR A C 1
ATOM 667 O O . TYR A 1 96 ? -4.703 4.928 8.658 1.00 95.31 96 TYR A O 1
ATOM 675 N N . ALA A 1 97 ? -5.430 6.584 9.978 1.00 95.44 97 ALA A N 1
ATOM 676 C CA . ALA A 1 97 ? -5.690 5.736 11.141 1.00 95.44 97 ALA A CA 1
ATOM 677 C C . ALA A 1 97 ? -7.195 5.545 11.335 1.00 95.44 97 ALA A C 1
ATOM 679 O O . ALA A 1 97 ? -7.967 6.482 11.124 1.00 95.44 97 ALA A O 1
ATOM 680 N N . TYR A 1 98 ? -7.620 4.343 11.729 1.00 96.62 98 TYR A N 1
ATOM 681 C CA . TYR A 1 98 ? -9.036 4.070 11.947 1.00 96.62 98 TYR A CA 1
ATOM 682 C C . TYR A 1 98 ? -9.556 4.737 13.224 1.00 96.62 98 TYR A C 1
ATOM 684 O O . TYR A 1 98 ? -9.129 4.417 14.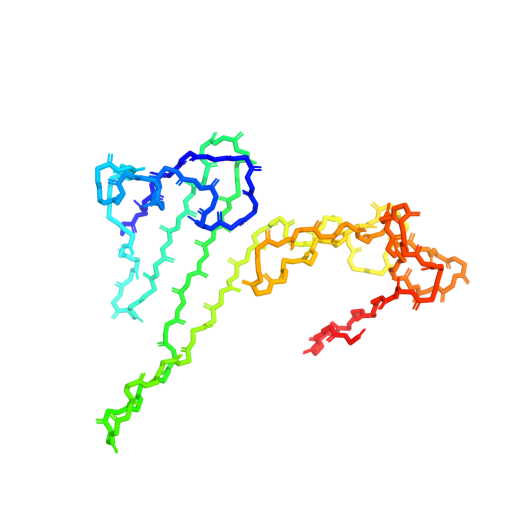336 1.00 96.62 98 TYR A O 1
ATOM 692 N N . ASP A 1 99 ? -10.534 5.618 13.055 1.00 94.88 99 ASP A N 1
ATOM 693 C CA . ASP A 1 99 ? -11.331 6.200 14.121 1.00 94.88 99 ASP A CA 1
ATOM 694 C C . ASP A 1 99 ? -12.608 5.373 14.313 1.00 94.88 99 ASP A C 1
ATOM 696 O O . ASP A 1 99 ? -13.567 5.458 13.539 1.00 94.88 99 ASP A O 1
ATOM 700 N N . ALA A 1 100 ? -12.631 4.583 15.387 1.00 94.06 100 ALA A N 1
ATOM 701 C CA . ALA A 1 100 ? -13.757 3.717 15.719 1.00 94.06 100 ALA A CA 1
ATOM 702 C C . ALA A 1 100 ? -15.032 4.480 16.121 1.00 94.06 100 ALA A C 1
ATOM 704 O O . ALA A 1 100 ? -16.122 3.931 15.982 1.00 94.06 100 ALA A O 1
ATOM 705 N N . ALA A 1 101 ? -14.925 5.725 16.599 1.00 93.81 101 ALA A N 1
ATOM 706 C CA . ALA A 1 101 ? -16.095 6.533 16.941 1.00 93.81 101 ALA A CA 1
ATOM 707 C C . ALA A 1 101 ? -16.792 7.060 15.681 1.00 93.81 101 ALA A C 1
ATOM 709 O O . ALA A 1 101 ? -18.016 7.179 15.650 1.00 93.81 101 ALA A O 1
ATOM 710 N N . ARG A 1 102 ? -16.012 7.361 14.638 1.00 92.12 102 ARG A N 1
ATOM 711 C CA . ARG A 1 102 ? -16.521 7.854 13.349 1.00 92.12 102 ARG A CA 1
ATOM 712 C C . ARG A 1 102 ? -16.792 6.742 12.332 1.00 92.12 102 ARG A C 1
ATOM 714 O O . ARG A 1 102 ? -17.535 6.975 11.380 1.00 92.12 102 ARG A O 1
ATOM 721 N N . GLY A 1 103 ? -16.199 5.561 12.511 1.00 93.75 103 GLY A N 1
ATOM 722 C CA . GLY A 1 103 ? -16.250 4.470 11.533 1.00 93.75 103 GLY A CA 1
ATOM 723 C C . GLY A 1 103 ? -15.521 4.823 10.234 1.00 93.75 103 GLY A C 1
ATOM 724 O O . GLY A 1 103 ? -16.011 4.529 9.145 1.00 93.75 103 GLY A O 1
ATOM 725 N N . LEU A 1 104 ? -14.406 5.549 10.349 1.00 95.00 104 LEU A N 1
ATOM 726 C CA . LEU A 1 104 ? -13.675 6.164 9.239 1.00 95.00 104 LEU A CA 1
ATOM 727 C C . LEU A 1 104 ? -12.171 6.043 9.450 1.00 95.00 104 LEU A C 1
ATOM 729 O O . LEU A 1 104 ? -11.698 6.143 10.578 1.00 95.00 104 LEU A O 1
ATOM 733 N N . TYR A 1 105 ? -11.409 5.918 8.368 1.00 96.12 105 TYR A N 1
ATOM 734 C CA . TYR A 1 105 ? -9.972 6.163 8.402 1.00 96.12 105 TYR A CA 1
ATOM 735 C C . TYR A 1 105 ? -9.727 7.663 8.224 1.00 96.12 105 TYR A C 1
ATOM 737 O O . TYR A 1 105 ? -10.198 8.246 7.253 1.00 96.12 105 TYR A O 1
ATOM 745 N N . VAL A 1 106 ? -9.014 8.298 9.155 1.00 95.25 106 VAL A N 1
ATOM 746 C CA . VAL A 1 106 ? -8.758 9.751 9.155 1.00 95.25 106 VAL A CA 1
ATOM 747 C C . VAL A 1 106 ? -7.277 10.012 8.906 1.00 95.25 106 VAL A C 1
ATOM 749 O O . VAL A 1 106 ? -6.419 9.374 9.531 1.00 95.25 106 VAL A O 1
ATOM 752 N N . SER A 1 107 ? -6.980 10.940 7.996 1.00 94.69 107 SER A N 1
ATOM 753 C CA . SER A 1 107 ? -5.609 11.307 7.638 1.00 94.69 107 SER A CA 1
ATOM 754 C C . SER A 1 107 ? -4.815 11.766 8.862 1.00 94.69 107 SER A C 1
ATOM 756 O O . SER A 1 107 ? -5.309 12.509 9.708 1.00 94.69 107 SER A O 1
ATOM 758 N N . GLN A 1 108 ? -3.567 11.312 8.950 1.00 93.25 108 GLN A N 1
ATOM 759 C CA . GLN A 1 108 ? -2.614 11.696 9.994 1.00 93.25 108 GLN A CA 1
ATOM 760 C C . GLN A 1 108 ? -1.652 12.801 9.533 1.00 93.25 108 GLN A C 1
ATOM 762 O O . GLN A 1 108 ? -0.720 13.154 10.257 1.00 93.25 108 GLN A O 1
ATOM 767 N N . ARG A 1 109 ? -1.841 13.344 8.323 1.00 89.12 109 ARG A N 1
ATOM 768 C CA . ARG A 1 109 ? -1.061 14.490 7.852 1.00 89.12 109 ARG A CA 1
ATOM 769 C C . ARG A 1 109 ? -1.384 15.725 8.698 1.00 89.12 109 ARG A C 1
ATOM 771 O O . ARG A 1 109 ? -2.542 16.031 8.963 1.00 89.12 109 ARG A O 1
ATOM 778 N N . SER A 1 110 ? -0.349 16.461 9.098 1.00 80.56 110 SER A N 1
ATOM 779 C CA . SER A 1 110 ? -0.493 17.658 9.939 1.00 80.56 110 SER A CA 1
ATOM 780 C C . SER A 1 110 ? -1.167 18.835 9.227 1.00 80.56 110 SER A C 1
ATOM 782 O O . SER A 1 110 ? -1.637 19.753 9.890 1.00 80.56 110 SER A O 1
ATOM 784 N N . ASP A 1 111 ? -1.175 18.832 7.892 1.00 82.38 111 ASP A N 1
ATOM 785 C CA . ASP A 1 111 ? -1.784 19.855 7.036 1.00 82.38 111 ASP A CA 1
ATOM 786 C C . ASP A 1 111 ? -3.172 19.457 6.502 1.00 82.38 111 ASP A C 1
ATOM 788 O O . ASP A 1 111 ? -3.874 20.291 5.931 1.00 82.38 111 ASP A O 1
ATOM 792 N N . SER A 1 112 ? -3.594 18.206 6.707 1.00 74.25 112 SER A N 1
ATOM 793 C CA . SER A 1 112 ? -4.935 17.743 6.360 1.00 74.25 112 SER A CA 1
ATOM 794 C C . SER A 1 112 ? -5.873 17.901 7.552 1.00 74.25 112 SER A C 1
ATOM 796 O O . SER A 1 112 ? -5.564 17.457 8.658 1.00 74.25 112 SER A O 1
ATOM 798 N N . GLY A 1 113 ? -7.034 18.516 7.330 1.00 72.62 113 GLY A N 1
ATOM 799 C CA . GLY A 1 113 ? -8.095 18.556 8.332 1.00 72.62 113 GLY A CA 1
ATOM 800 C C . GLY A 1 113 ? -8.692 17.169 8.590 1.00 72.62 113 GLY A C 1
ATOM 801 O O . GLY A 1 113 ? -8.508 16.240 7.806 1.00 72.62 113 GLY A O 1
ATOM 802 N N . ALA A 1 114 ? -9.483 17.056 9.659 1.00 78.31 114 ALA A N 1
ATOM 803 C CA . ALA A 1 114 ? -10.220 15.836 10.012 1.00 78.31 114 ALA A CA 1
ATOM 804 C C . ALA A 1 114 ? -11.246 15.384 8.946 1.00 78.31 114 ALA A C 1
ATOM 806 O O . ALA A 1 114 ? -11.844 14.319 9.089 1.00 78.31 114 ALA A O 1
ATOM 807 N N . ASP A 1 115 ? -11.445 16.190 7.902 1.00 87.00 115 ASP A N 1
ATOM 808 C CA . ASP A 1 115 ? -12.326 15.914 6.770 1.00 87.00 115 ASP A CA 1
ATOM 809 C C . ASP A 1 115 ? -11.656 15.047 5.684 1.00 87.00 115 ASP A C 1
ATOM 811 O O . ASP A 1 115 ? -12.358 14.431 4.881 1.00 87.00 115 ASP A O 1
ATOM 815 N N . ASP A 1 116 ? -10.316 14.953 5.661 1.00 93.50 116 ASP A N 1
ATOM 816 C CA . ASP A 1 116 ? -9.593 14.033 4.770 1.00 93.50 116 ASP A CA 1
ATOM 817 C C . ASP A 1 116 ? -9.716 12.611 5.327 1.00 93.50 116 ASP A C 1
ATOM 819 O O . ASP A 1 116 ? -9.014 12.198 6.260 1.00 93.50 116 ASP A O 1
ATOM 823 N N . THR A 1 117 ? -10.686 11.884 4.782 1.00 94.25 117 THR A N 1
ATOM 824 C CA . THR A 1 117 ? -11.106 10.578 5.276 1.00 94.25 117 THR A CA 1
ATOM 825 C C . THR A 1 117 ? -11.148 9.552 4.160 1.00 94.25 117 THR A C 1
ATOM 827 O O . THR A 1 117 ? -11.256 9.883 2.982 1.00 94.25 117 THR A O 1
ATOM 830 N N . LEU A 1 118 ? -11.053 8.290 4.559 1.00 94.31 118 LEU A N 1
ATOM 831 C CA . LEU A 1 118 ? -11.132 7.135 3.688 1.00 94.31 118 LEU A CA 1
ATOM 832 C C . LEU A 1 118 ? -12.097 6.118 4.308 1.00 94.31 118 LEU A C 1
ATOM 834 O O . LEU A 1 118 ? -12.099 5.879 5.522 1.00 94.31 118 LEU A O 1
ATOM 838 N N . ARG A 1 119 ? -12.921 5.499 3.472 1.00 93.69 119 ARG A N 1
ATOM 839 C CA . ARG A 1 119 ? -13.763 4.353 3.823 1.00 93.69 119 ARG A CA 1
ATOM 840 C C . ARG A 1 119 ? -13.323 3.150 3.023 1.00 93.69 119 ARG A C 1
ATOM 842 O O . ARG A 1 119 ? -13.086 3.269 1.831 1.00 93.69 119 ARG A O 1
ATOM 849 N N . GLY A 1 120 ? -13.226 2.000 3.678 1.00 91.62 120 GLY A N 1
ATOM 850 C CA . GLY A 1 120 ? -12.982 0.727 3.011 1.00 91.62 120 GLY A CA 1
ATOM 851 C C . GLY A 1 120 ? -14.135 -0.234 3.246 1.00 91.62 120 GLY A C 1
ATOM 852 O O . GLY A 1 120 ? -14.604 -0.378 4.379 1.00 91.62 120 GLY A O 1
ATOM 853 N N . ASP A 1 121 ? -14.571 -0.907 2.191 1.00 90.94 121 ASP A N 1
ATOM 854 C CA . ASP A 1 121 ? -15.503 -2.029 2.243 1.00 90.94 121 ASP A CA 1
ATOM 855 C C . ASP A 1 121 ? -14.937 -3.242 1.478 1.00 90.94 121 ASP A C 1
ATOM 857 O O . ASP A 1 121 ? -13.740 -3.317 1.190 1.00 90.94 121 ASP A O 1
ATOM 861 N N . ALA A 1 122 ? -15.775 -4.245 1.207 1.00 81.25 122 ALA A N 1
ATOM 862 C CA . ALA A 1 122 ? -15.344 -5.446 0.492 1.00 81.25 122 ALA A CA 1
ATOM 863 C C . ALA A 1 122 ? -15.125 -5.202 -1.014 1.00 81.25 122 ALA A C 1
ATOM 865 O O . ALA A 1 122 ? -14.529 -6.038 -1.692 1.00 81.25 122 ALA A O 1
ATOM 866 N N . GLN A 1 123 ? -15.624 -4.085 -1.539 1.00 84.44 123 GLN A N 1
ATOM 867 C CA . GLN A 1 123 ? -15.615 -3.712 -2.944 1.00 84.44 123 GLN A CA 1
ATOM 868 C C . GLN A 1 123 ? -14.491 -2.721 -3.256 1.00 84.44 123 GLN A C 1
ATOM 870 O O . GLN A 1 123 ? -14.005 -2.698 -4.388 1.00 84.44 123 GLN A O 1
ATOM 875 N N . GLY A 1 124 ? -14.036 -1.944 -2.272 1.00 85.94 124 GLY A N 1
ATOM 876 C CA . GLY A 1 124 ? -12.872 -1.085 -2.416 1.00 85.94 124 GLY A CA 1
ATOM 877 C C . GLY A 1 124 ? -12.778 0.027 -1.379 1.00 85.94 124 GLY A C 1
ATOM 878 O O . GLY A 1 124 ? -13.328 -0.053 -0.284 1.00 85.94 124 GLY A O 1
ATOM 879 N N . TRP A 1 125 ? -12.027 1.063 -1.748 1.00 88.44 125 TRP A N 1
ATOM 880 C CA . TRP A 1 125 ? -11.807 2.260 -0.944 1.00 88.44 125 TRP A CA 1
ATOM 881 C C . TRP A 1 125 ? -12.494 3.466 -1.597 1.00 88.44 125 TRP A C 1
ATOM 883 O O . TRP A 1 125 ? -12.390 3.629 -2.815 1.00 88.44 125 TRP A O 1
ATOM 893 N N . THR A 1 126 ? -13.156 4.309 -0.802 1.00 88.25 126 THR A N 1
ATOM 894 C CA . THR A 1 126 ? -13.805 5.566 -1.225 1.00 88.25 126 THR A CA 1
ATOM 895 C C . THR A 1 126 ? -13.419 6.721 -0.327 1.00 88.25 126 THR A C 1
ATOM 897 O O . THR A 1 126 ? -13.361 6.484 0.904 1.00 88.25 126 THR A O 1
#

Foldseek 3Di:
DAKEWAADDQDPCRTQCVVPNPVRIDDFQAPDPQRKGWYAHPHPRKIKIKGWDDWDDPPPIDTDIDIDIPVQWDDDALDAQIWGWDQDPVRDTWIFGRDNVVSWTATPDPPDDRPPTWHADPVGID

Radius of gyration: 16.71 Å; chains: 1; bounding box: 38×38×48 Å

Organism: Chromobacterium violaceum (strain ATCC 12472 / DSM 30191 / JCM 1249 / CCUG 213 / NBRC 12614 / NCIMB 9131 / NCTC 9757 / MK) (NCBI:txid243365)

Secondary structure (DSSP, 8-state):
--EEE-BSSSSSTTBHHHHHGGGGSEE---BTTTTBEEEEETTT--EEEEEEEEEE-SSS-EEEEEEEETTSEESSTT-TT-EEEEE-TT--EEEEEEETTTTEEEE--TTS-TT-EE-B-SS-B-